Protein AF-I3RKH3-F1 (afdb_monomer_lite)

Sequence (126 aa):
MPDSAFSNVTEAIVDRIRLLVEAMNRLELQIASEVEAIKDHYARASAAMPEDKSYFLNGVQAGSVVKSYLLTRRGIEVPGEGTVQIPEFIDSAIRFANYPKRKIEVLNDLAQHLQNIYALTGTQAQ

pLDDT: mean 90.56, std 11.83, range [41.31, 98.19]

Foldseek 3Di:
DPPDVVVVVVVVVVVVVVVVVVVQVVLVVVLVVLLVVLLVLLLVLLCLADQPDWAWLPPQDLDPDDFIWIRHNVATQTPPPGHDHSSSSSVSSLVVLVDSVSSVVNSVSSVVSSVVSCVVSVNDDD

Radius of gyration: 20.79 Å; chains: 1; bounding box: 52×36×62 Å

Structure (mmCIF, N/CA/C/O backbone):
data_AF-I3RKH3-F1
#
_entry.id   AF-I3RKH3-F1
#
loop_
_atom_site.group_PDB
_atom_site.id
_atom_site.type_symbol
_atom_site.label_atom_id
_atom_site.label_alt_id
_atom_site.label_comp_id
_atom_site.label_asym_id
_atom_site.label_entity_id
_atom_site.label_seq_id
_atom_site.pdbx_PDB_ins_code
_atom_site.Cartn_x
_atom_site.Cartn_y
_atom_site.Cartn_z
_atom_site.occupancy
_atom_site.B_iso_or_equiv
_atom_site.auth_seq_id
_atom_site.auth_comp_id
_atom_site.auth_asym_id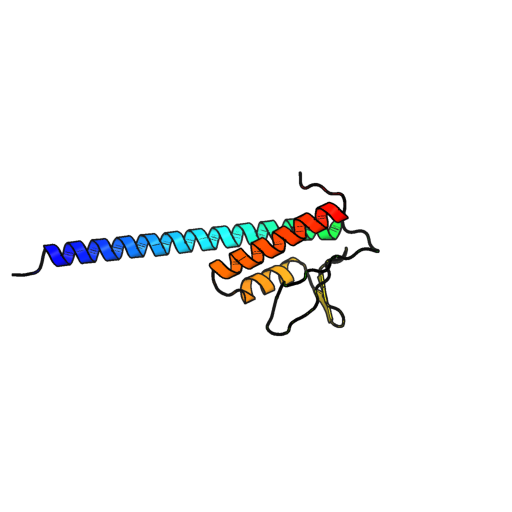
_atom_site.auth_atom_id
_atom_site.pdbx_PDB_model_num
ATOM 1 N N . MET A 1 1 ? 35.641 -8.457 -44.076 1.00 51.12 1 MET A N 1
ATOM 2 C CA . MET A 1 1 ? 35.677 -7.609 -42.869 1.00 51.12 1 MET A CA 1
ATOM 3 C C . MET A 1 1 ? 34.251 -7.289 -42.465 1.00 51.12 1 MET A C 1
ATOM 5 O O . MET A 1 1 ? 33.610 -6.561 -43.216 1.00 51.12 1 MET A O 1
ATOM 9 N N . PRO A 1 2 ? 33.726 -7.837 -41.362 1.00 61.34 2 PRO A N 1
ATOM 10 C CA . PRO A 1 2 ? 32.407 -7.455 -40.885 1.00 61.34 2 PRO A CA 1
ATOM 11 C C . PRO A 1 2 ? 32.477 -7.022 -39.415 1.00 61.34 2 PRO A C 1
ATOM 13 O O . PRO A 1 2 ? 32.132 -7.838 -38.589 1.00 61.34 2 PRO A O 1
ATOM 16 N N . ASP A 1 3 ? 32.921 -5.811 -39.041 1.00 55.12 3 ASP A N 1
ATOM 17 C CA . ASP A 1 3 ? 33.109 -5.572 -37.586 1.00 55.12 3 ASP A CA 1
ATOM 18 C C . ASP A 1 3 ? 32.831 -4.174 -37.012 1.00 55.12 3 ASP A C 1
ATOM 20 O O . ASP A 1 3 ? 32.542 -4.080 -35.825 1.00 55.12 3 ASP A O 1
ATOM 24 N N . SER A 1 4 ? 32.806 -3.075 -37.771 1.00 59.78 4 SER A N 1
ATOM 25 C CA . SER A 1 4 ? 32.553 -1.759 -37.143 1.00 59.78 4 SER A CA 1
ATOM 26 C C . SER A 1 4 ? 31.063 -1.451 -36.943 1.00 59.78 4 SER A C 1
ATOM 28 O O . SER A 1 4 ? 30.652 -0.973 -35.889 1.00 59.78 4 SER A O 1
ATOM 30 N N . ALA A 1 5 ? 30.218 -1.764 -37.929 1.00 60.53 5 ALA A N 1
ATOM 31 C CA . ALA A 1 5 ? 28.786 -1.463 -37.862 1.00 60.53 5 ALA A CA 1
ATOM 32 C C . ALA A 1 5 ? 28.031 -2.344 -36.845 1.00 60.53 5 ALA A C 1
ATOM 34 O O . ALA A 1 5 ? 27.139 -1.855 -36.156 1.00 60.53 5 ALA A O 1
ATOM 35 N N . PHE A 1 6 ? 28.407 -3.622 -36.713 1.00 60.03 6 PHE A N 1
ATOM 36 C CA . PHE A 1 6 ? 27.805 -4.542 -35.739 1.00 60.03 6 PHE A CA 1
ATOM 37 C C . PHE A 1 6 ? 28.238 -4.235 -34.295 1.00 60.03 6 PHE A C 1
ATOM 39 O O . PHE A 1 6 ? 27.415 -4.358 -33.385 1.00 60.03 6 PHE A O 1
ATOM 46 N N . SER A 1 7 ? 29.476 -3.762 -34.084 1.00 61.06 7 SER A N 1
ATOM 47 C CA . SER A 1 7 ? 29.951 -3.293 -32.771 1.00 61.06 7 SER A CA 1
ATOM 48 C C . SER A 1 7 ? 29.144 -2.083 -32.293 1.00 61.06 7 SER A 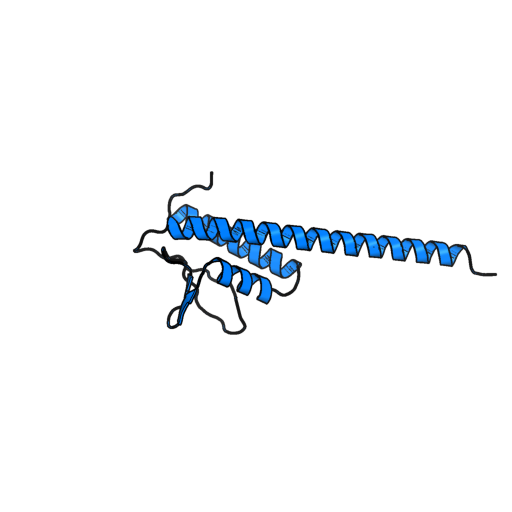C 1
ATOM 50 O O . SER A 1 7 ? 28.580 -2.110 -31.202 1.00 61.06 7 SER A O 1
ATOM 52 N N . ASN A 1 8 ? 28.955 -1.083 -33.160 1.00 68.88 8 ASN A N 1
ATOM 53 C CA . ASN A 1 8 ? 28.207 0.138 -32.834 1.00 68.88 8 ASN A CA 1
ATOM 54 C C . ASN A 1 8 ? 26.725 -0.133 -32.503 1.00 68.88 8 ASN A C 1
ATOM 56 O O . ASN A 1 8 ? 26.145 0.500 -31.622 1.00 68.88 8 ASN A O 1
ATOM 60 N N . VAL A 1 9 ? 26.093 -1.089 -33.196 1.00 77.12 9 VAL A N 1
ATOM 61 C CA . VAL A 1 9 ? 24.709 -1.507 -32.900 1.00 77.12 9 VAL A CA 1
ATOM 62 C C . VAL A 1 9 ? 24.628 -2.227 -31.553 1.00 77.12 9 VAL A C 1
ATOM 64 O O . VAL A 1 9 ? 23.673 -2.020 -30.802 1.00 77.12 9 VAL A O 1
ATOM 67 N N . THR A 1 10 ? 25.629 -3.046 -31.231 1.00 80.81 10 THR A N 1
ATOM 68 C CA . THR A 1 10 ? 25.700 -3.765 -29.954 1.00 80.81 10 THR A CA 1
ATOM 69 C C . THR A 1 10 ? 25.894 -2.796 -28.787 1.00 80.81 10 THR A C 1
ATOM 71 O O . THR A 1 10 ? 25.162 -2.882 -27.803 1.00 80.81 10 THR A O 1
ATOM 74 N N . GLU A 1 11 ? 26.781 -1.810 -28.926 1.00 86.50 11 GLU A N 1
ATOM 75 C CA . GLU A 1 11 ? 26.975 -0.732 -27.945 1.00 86.50 11 GLU A CA 1
ATOM 76 C C . GLU A 1 11 ? 25.679 0.061 -27.707 1.00 86.50 11 GLU A C 1
ATOM 78 O O . GLU A 1 11 ? 25.249 0.225 -26.565 1.00 86.50 11 GLU A O 1
ATOM 83 N N . ALA A 1 12 ? 24.961 0.427 -28.774 1.00 90.31 12 ALA A N 1
ATOM 84 C CA . ALA A 1 12 ? 23.674 1.112 -28.660 1.00 90.31 12 ALA A CA 1
ATOM 85 C C . ALA A 1 12 ? 22.571 0.255 -28.000 1.00 90.31 12 ALA A C 1
ATOM 87 O O . ALA A 1 12 ? 21.638 0.787 -27.392 1.00 90.31 12 ALA A O 1
ATOM 88 N N . ILE A 1 13 ? 22.607 -1.078 -28.130 1.00 94.62 13 ILE A N 1
ATOM 89 C CA . ILE A 1 13 ? 21.707 -1.976 -27.383 1.00 94.62 13 ILE A CA 1
ATOM 90 C C . ILE A 1 13 ? 22.075 -1.969 -25.897 1.00 94.62 13 ILE A C 1
ATOM 92 O O . ILE A 1 13 ? 21.184 -1.823 -25.061 1.00 94.62 13 ILE A O 1
ATOM 96 N N . VAL A 1 14 ? 23.364 -2.083 -25.572 1.00 95.31 14 VAL A N 1
ATOM 97 C CA . VAL A 1 14 ? 23.855 -2.082 -24.186 1.00 95.31 14 VAL A CA 1
ATOM 98 C C . VAL A 1 14 ? 23.469 -0.791 -23.467 1.00 95.31 14 VAL A C 1
ATOM 100 O O . VAL A 1 14 ? 22.937 -0.854 -22.359 1.00 95.31 14 VAL A O 1
ATOM 103 N N . ASP A 1 15 ? 23.647 0.368 -24.099 1.00 95.44 15 ASP A N 1
ATOM 104 C CA . ASP A 1 15 ? 23.290 1.650 -23.485 1.00 95.44 15 ASP A CA 1
ATOM 105 C C . ASP A 1 15 ? 21.782 1.789 -23.259 1.00 95.44 15 ASP A C 1
ATOM 107 O O . ASP A 1 15 ? 21.349 2.235 -22.196 1.00 95.44 15 ASP A O 1
ATOM 111 N N . ARG A 1 16 ? 20.952 1.314 -24.195 1.00 95.81 16 ARG A N 1
ATOM 112 C CA . ARG A 1 16 ? 19.494 1.279 -23.991 1.00 95.81 16 ARG A CA 1
ATOM 113 C C . ARG A 1 16 ? 19.095 0.363 -22.836 1.00 95.81 16 ARG A C 1
ATOM 115 O O . ARG A 1 16 ? 18.210 0.723 -22.065 1.00 95.81 16 ARG A O 1
ATOM 122 N N . ILE A 1 17 ? 19.750 -0.788 -22.681 1.00 97.00 17 ILE A N 1
ATOM 123 C CA . ILE A 1 17 ? 19.517 -1.689 -21.543 1.00 97.00 17 ILE A CA 1
ATOM 124 C C . ILE A 1 17 ? 19.928 -1.013 -20.228 1.00 97.00 17 ILE A C 1
ATOM 126 O O . ILE A 1 17 ? 19.185 -1.095 -19.252 1.00 97.00 17 ILE A O 1
ATOM 130 N N . ARG A 1 18 ? 21.055 -0.290 -20.194 1.00 96.88 18 ARG A N 1
ATOM 131 C CA . ARG A 1 18 ? 21.475 0.480 -19.009 1.00 96.88 18 ARG A CA 1
ATOM 132 C C . ARG A 1 18 ? 20.429 1.516 -18.604 1.00 96.88 18 ARG A C 1
ATOM 134 O O . ARG A 1 18 ? 20.069 1.576 -17.433 1.00 96.88 18 ARG A O 1
ATOM 141 N N . LEU A 1 19 ? 19.874 2.256 -19.566 1.00 97.44 19 LEU A N 1
ATOM 142 C CA . LEU A 1 19 ? 18.807 3.226 -19.298 1.00 97.44 19 LEU A CA 1
ATOM 143 C C . LEU A 1 19 ? 17.555 2.571 -18.694 1.00 97.44 19 LEU A C 1
ATOM 145 O O . LEU A 1 19 ? 16.928 3.154 -17.809 1.00 97.44 19 LEU A O 1
ATOM 149 N N . LEU A 1 20 ? 17.201 1.356 -19.132 1.00 97.56 20 LEU A N 1
ATOM 150 C CA . LEU A 1 20 ? 16.100 0.594 -18.535 1.00 97.56 20 LEU A CA 1
ATOM 151 C C . LEU A 1 20 ? 16.400 0.207 -17.082 1.00 97.56 20 LEU A C 1
ATOM 153 O O . LEU A 1 20 ? 15.535 0.371 -16.224 1.00 97.56 20 LEU A O 1
ATOM 157 N N . VAL A 1 21 ? 17.622 -0.246 -16.786 1.00 96.50 21 VAL A N 1
ATOM 158 C CA . VAL A 1 21 ? 18.049 -0.576 -15.414 1.00 96.50 21 VAL A CA 1
ATOM 159 C C . VAL A 1 21 ? 17.991 0.655 -14.510 1.00 96.50 21 VAL A C 1
ATOM 161 O O . VAL A 1 21 ? 17.448 0.596 -13.410 1.00 96.50 21 VAL A O 1
ATOM 164 N N . GLU A 1 22 ? 18.483 1.801 -14.976 1.00 97.38 22 GLU A N 1
ATOM 165 C CA . GLU A 1 22 ? 18.397 3.046 -14.211 1.00 97.38 22 GLU A CA 1
ATOM 166 C C . GLU A 1 22 ? 16.951 3.487 -13.965 1.00 97.38 22 GLU A C 1
ATOM 168 O O . GLU A 1 22 ? 16.620 3.959 -12.876 1.00 97.38 22 GLU A O 1
ATOM 173 N N . ALA A 1 23 ? 16.079 3.338 -14.965 1.00 97.00 23 ALA A N 1
ATOM 174 C CA . ALA A 1 23 ? 14.661 3.640 -14.818 1.00 97.00 23 ALA A CA 1
ATOM 175 C C . ALA A 1 23 ? 13.996 2.724 -13.782 1.00 97.00 23 ALA A C 1
ATOM 177 O O . ALA A 1 23 ? 13.216 3.210 -12.965 1.00 97.00 23 ALA A O 1
ATOM 178 N N . MET A 1 24 ? 14.345 1.433 -13.763 1.00 95.50 24 MET A N 1
ATOM 179 C CA . MET A 1 24 ? 13.874 0.496 -12.741 1.00 95.50 24 MET A CA 1
ATOM 180 C C . MET A 1 24 ? 14.344 0.894 -11.340 1.00 95.50 24 MET A C 1
ATOM 182 O O . MET A 1 24 ? 13.521 0.957 -10.433 1.00 95.50 24 MET A O 1
ATOM 186 N N . ASN A 1 25 ? 15.619 1.250 -11.164 1.00 95.88 25 ASN A N 1
ATOM 187 C CA . ASN A 1 25 ? 16.139 1.682 -9.861 1.00 95.88 25 ASN A CA 1
ATOM 188 C C . ASN A 1 25 ? 15.428 2.946 -9.352 1.00 95.88 25 ASN A C 1
ATOM 190 O O . ASN A 1 25 ? 15.072 3.038 -8.178 1.00 95.88 25 ASN A O 1
ATOM 194 N N . ARG A 1 26 ? 15.178 3.919 -10.240 1.00 97.38 26 ARG A N 1
ATOM 195 C CA . ARG A 1 26 ? 14.398 5.118 -9.893 1.00 97.38 26 ARG A CA 1
ATOM 196 C C . ARG A 1 26 ? 12.969 4.761 -9.485 1.00 97.38 26 ARG A C 1
ATOM 198 O O . ARG A 1 26 ? 12.484 5.296 -8.493 1.00 97.38 26 ARG A O 1
ATOM 205 N N . LEU A 1 27 ? 12.325 3.845 -10.208 1.00 96.50 27 LEU A N 1
ATOM 206 C CA . LEU A 1 27 ? 10.981 3.377 -9.878 1.00 96.50 27 LEU A CA 1
ATOM 207 C C . LEU A 1 27 ? 10.942 2.690 -8.506 1.00 96.50 27 LEU A C 1
ATOM 209 O O . LEU A 1 27 ? 10.021 2.927 -7.733 1.00 96.50 27 LEU A O 1
ATOM 213 N N . GLU A 1 28 ? 11.937 1.869 -8.173 1.00 94.81 28 GLU A N 1
ATOM 214 C CA . GLU A 1 28 ? 12.013 1.215 -6.863 1.00 94.81 28 GLU A CA 1
ATOM 215 C C . GLU A 1 28 ? 12.172 2.216 -5.713 1.00 94.81 28 GLU A C 1
ATOM 217 O O . GLU A 1 28 ? 11.511 2.067 -4.684 1.00 94.81 28 GLU A O 1
ATOM 222 N N . LEU A 1 29 ? 12.982 3.263 -5.899 1.00 96.75 29 LEU A N 1
ATOM 223 C CA . LEU A 1 29 ? 13.113 4.350 -4.923 1.00 96.75 29 LEU A CA 1
ATOM 224 C C . LEU A 1 29 ? 11.8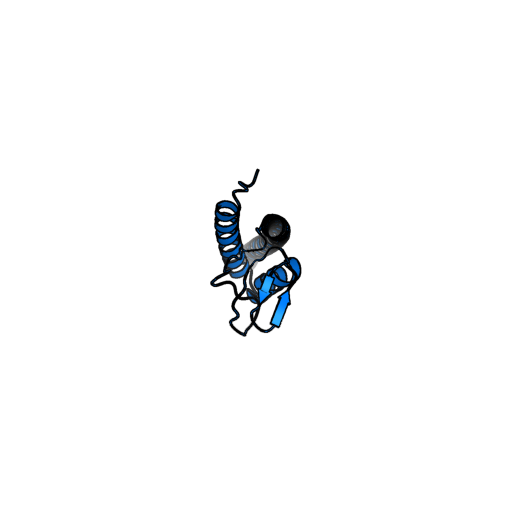01 5.125 -4.748 1.00 96.75 29 LEU A C 1
ATOM 226 O O . LEU A 1 29 ? 11.420 5.437 -3.622 1.00 96.75 29 LEU A O 1
ATOM 230 N N . GLN A 1 30 ? 11.089 5.403 -5.843 1.00 97.75 30 GLN A N 1
ATOM 231 C CA . GLN A 1 30 ? 9.774 6.045 -5.785 1.00 97.75 30 GLN A CA 1
ATOM 232 C C . GLN A 1 30 ? 8.763 5.172 -5.041 1.00 97.75 30 GLN A C 1
ATOM 234 O O . GLN A 1 30 ? 8.086 5.663 -4.146 1.00 97.75 30 GLN A O 1
ATOM 239 N N . ILE A 1 31 ? 8.718 3.868 -5.334 1.00 96.69 31 ILE A N 1
ATOM 240 C CA . ILE A 1 31 ? 7.871 2.918 -4.601 1.00 96.69 31 ILE A CA 1
ATOM 241 C C . ILE A 1 31 ? 8.192 2.966 -3.105 1.00 96.69 31 ILE A C 1
ATOM 243 O O . ILE A 1 31 ? 7.270 3.046 -2.303 1.00 96.69 31 ILE A O 1
ATOM 247 N N . ALA A 1 32 ? 9.469 2.944 -2.715 1.00 96.69 32 ALA A N 1
ATOM 248 C CA . ALA A 1 32 ? 9.854 3.019 -1.306 1.00 96.69 32 ALA A CA 1
ATOM 249 C C . ALA A 1 32 ? 9.383 4.323 -0.639 1.00 96.69 32 ALA A C 1
ATOM 251 O O . ALA A 1 32 ? 8.874 4.287 0.477 1.00 96.69 32 ALA A O 1
ATOM 252 N N . SER A 1 33 ? 9.488 5.457 -1.336 1.00 97.88 33 SER A N 1
ATOM 253 C CA . SER A 1 33 ? 8.980 6.744 -0.845 1.00 97.88 33 SER A CA 1
ATOM 254 C C . SER A 1 33 ? 7.464 6.722 -0.622 1.00 97.88 33 SER A C 1
ATOM 256 O O . SER A 1 33 ? 6.989 7.162 0.423 1.00 97.88 33 SER A O 1
ATOM 258 N N . GLU A 1 34 ? 6.700 6.182 -1.574 1.00 97.81 34 GLU A N 1
ATOM 259 C CA . GLU A 1 34 ? 5.239 6.080 -1.453 1.00 97.81 34 GLU A CA 1
ATOM 260 C C . GLU A 1 34 ? 4.814 5.109 -0.343 1.00 97.81 34 GLU A C 1
ATOM 262 O O . GLU A 1 34 ? 3.810 5.332 0.330 1.00 97.81 34 GLU A O 1
ATOM 267 N N . VAL A 1 35 ? 5.592 4.050 -0.095 1.00 98.00 35 VAL A N 1
ATOM 268 C CA . VAL A 1 35 ? 5.364 3.140 1.038 1.00 98.00 35 VAL A CA 1
ATOM 269 C C . VAL A 1 35 ? 5.445 3.891 2.366 1.00 98.00 35 VAL A C 1
ATOM 271 O O . VAL A 1 35 ? 4.545 3.746 3.193 1.00 98.00 35 VAL A O 1
ATOM 274 N N . GLU A 1 36 ? 6.480 4.711 2.568 1.00 98.19 36 GLU A N 1
ATOM 275 C CA . GLU A 1 36 ? 6.621 5.511 3.792 1.00 98.19 36 GLU A CA 1
ATOM 276 C C . GLU A 1 36 ? 5.486 6.534 3.934 1.00 98.19 36 GLU A C 1
ATOM 278 O O . GLU A 1 36 ? 4.884 6.646 5.004 1.00 98.19 36 GLU A O 1
ATOM 283 N N . ALA A 1 37 ? 5.095 7.195 2.840 1.00 97.50 37 ALA A N 1
ATOM 284 C CA . ALA A 1 37 ? 3.950 8.102 2.851 1.00 97.50 37 ALA A CA 1
ATOM 285 C C . ALA A 1 37 ? 2.648 7.383 3.257 1.00 97.50 37 ALA A C 1
ATOM 287 O O . ALA A 1 37 ? 1.904 7.868 4.116 1.00 97.50 37 ALA A O 1
ATOM 288 N N . ILE A 1 38 ? 2.373 6.198 2.697 1.00 97.19 38 ILE A N 1
ATOM 289 C CA . ILE A 1 38 ? 1.188 5.409 3.060 1.00 97.19 38 ILE A CA 1
ATOM 290 C C . ILE A 1 38 ? 1.221 5.006 4.540 1.00 97.19 38 ILE A C 1
ATOM 292 O O . ILE A 1 38 ? 0.187 5.113 5.203 1.00 97.19 38 ILE A O 1
ATOM 296 N N . LYS A 1 39 ? 2.372 4.593 5.089 1.00 98.19 39 LYS A N 1
ATOM 297 C CA . LYS A 1 39 ? 2.500 4.261 6.523 1.00 98.19 39 LYS A CA 1
ATOM 298 C C . LYS A 1 39 ? 2.069 5.421 7.412 1.00 98.19 39 LYS A C 1
ATOM 300 O O . LYS A 1 39 ? 1.246 5.225 8.309 1.00 98.19 39 LYS A O 1
ATOM 305 N N . ASP A 1 40 ? 2.551 6.623 7.115 1.00 97.38 40 ASP A N 1
ATOM 306 C CA . ASP A 1 40 ? 2.194 7.832 7.854 1.00 97.38 40 ASP A CA 1
ATOM 307 C C . ASP A 1 40 ? 0.694 8.132 7.775 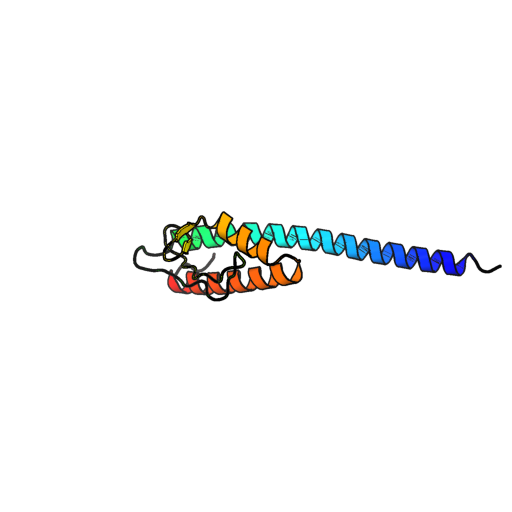1.00 97.38 40 ASP A C 1
ATOM 309 O O . ASP A 1 40 ? 0.049 8.437 8.784 1.00 97.38 40 ASP A O 1
ATOM 313 N N . HIS A 1 41 ? 0.104 8.021 6.583 1.00 96.94 41 HIS A N 1
ATOM 314 C CA . HIS A 1 41 ? -1.326 8.251 6.398 1.00 96.94 41 HIS A CA 1
ATOM 315 C C . HIS A 1 41 ? -2.188 7.225 7.136 1.00 96.94 41 HIS A C 1
ATOM 317 O O . HIS A 1 41 ? -3.161 7.619 7.783 1.00 96.94 41 HIS A O 1
ATOM 323 N N . TYR A 1 42 ? -1.816 5.943 7.119 1.00 97.50 42 TYR A N 1
ATOM 324 C CA . TYR A 1 42 ? -2.512 4.914 7.893 1.00 97.50 42 TYR A CA 1
ATOM 325 C C . TYR A 1 42 ? -2.375 5.136 9.397 1.00 97.50 42 TYR A C 1
ATOM 327 O O . TYR A 1 42 ? -3.362 4.986 10.111 1.00 97.50 42 TYR A O 1
ATOM 335 N N . ALA A 1 43 ? -1.198 5.530 9.890 1.00 96.69 43 ALA A N 1
ATOM 336 C CA . ALA A 1 43 ? -1.009 5.842 11.304 1.00 96.69 43 ALA A CA 1
ATOM 337 C C . ALA A 1 43 ? -1.916 7.003 11.748 1.00 96.69 43 ALA A C 1
ATOM 339 O O . ALA A 1 43 ? -2.600 6.906 12.769 1.00 96.69 43 ALA A O 1
ATOM 340 N N . ARG A 1 44 ? -2.003 8.068 10.938 1.00 95.62 44 ARG A N 1
ATOM 341 C CA . ARG A 1 44 ? -2.932 9.187 11.170 1.00 95.62 44 ARG A CA 1
ATOM 342 C C . ARG A 1 44 ? -4.395 8.742 11.124 1.00 95.62 44 ARG A C 1
ATOM 344 O O . ARG A 1 44 ? -5.167 9.092 12.013 1.00 95.62 44 ARG A O 1
ATOM 351 N N . ALA A 1 45 ? -4.769 7.961 10.113 1.00 95.56 45 ALA A N 1
ATOM 352 C CA . ALA A 1 45 ? -6.130 7.461 9.934 1.00 95.56 45 ALA A CA 1
ATOM 353 C C . ALA A 1 45 ? -6.561 6.537 11.087 1.00 95.56 45 ALA A C 1
ATOM 355 O O . ALA A 1 45 ? -7.669 6.660 11.601 1.00 95.56 45 ALA A O 1
ATOM 356 N N . SER A 1 46 ? -5.654 5.674 11.548 1.00 96.19 46 SER A N 1
ATOM 357 C CA . SER A 1 46 ? -5.810 4.850 12.747 1.00 96.19 46 SER A CA 1
ATOM 358 C C . SER A 1 46 ? -6.046 5.720 13.974 1.00 96.19 46 SER A C 1
ATOM 360 O O . SER A 1 46 ? -7.046 5.550 14.655 1.00 96.19 46 SER A O 1
ATOM 362 N N . ALA A 1 47 ? -5.181 6.698 14.248 1.00 94.81 47 ALA A N 1
ATOM 363 C CA . ALA A 1 47 ? -5.322 7.556 15.425 1.00 94.81 47 ALA A CA 1
ATOM 364 C C . ALA A 1 47 ? -6.636 8.366 15.429 1.00 94.81 47 ALA A C 1
ATOM 366 O O . ALA A 1 47 ? -7.220 8.600 16.490 1.00 94.81 47 ALA A O 1
ATOM 367 N N . ALA A 1 48 ? -7.113 8.766 14.247 1.00 94.06 48 ALA A N 1
ATOM 368 C CA . ALA A 1 48 ? -8.382 9.466 14.062 1.00 94.06 48 ALA A CA 1
ATOM 369 C C . ALA A 1 48 ? -9.616 8.548 14.146 1.00 94.06 48 ALA A C 1
ATOM 371 O O . ALA A 1 48 ? -10.737 9.045 14.264 1.00 94.06 48 ALA A O 1
ATOM 372 N N . MET A 1 49 ? -9.437 7.224 14.104 1.00 94.56 49 MET A N 1
ATOM 373 C CA . MET A 1 49 ? -10.538 6.268 14.169 1.00 94.56 49 MET A CA 1
ATOM 374 C C . MET A 1 49 ? -11.236 6.334 15.546 1.00 94.56 49 MET A C 1
ATOM 376 O O . MET A 1 49 ? -10.563 6.315 16.589 1.00 94.56 49 MET A O 1
ATOM 380 N N . PRO A 1 50 ? -12.580 6.406 15.588 1.00 92.62 50 PRO A N 1
ATOM 381 C CA . PRO A 1 50 ? -13.344 6.228 16.823 1.00 92.62 50 PRO A CA 1
ATOM 382 C C . PRO A 1 50 ? -13.115 4.843 17.446 1.00 92.62 50 PRO A C 1
ATOM 384 O O . PRO A 1 50 ? -12.866 3.877 16.731 1.00 92.62 50 PRO A O 1
ATOM 387 N N . GLU A 1 51 ? -13.197 4.729 18.775 1.00 91.19 51 GLU A N 1
ATOM 388 C CA . GLU A 1 51 ? -12.929 3.461 19.482 1.00 91.19 51 GLU A CA 1
ATOM 389 C C . GLU A 1 51 ? -13.924 2.342 19.146 1.00 91.19 51 GLU A C 1
ATOM 391 O O . GLU A 1 51 ? -13.567 1.169 19.196 1.00 91.19 51 GLU A O 1
ATOM 396 N N . ASP A 1 52 ? -15.153 2.704 18.790 1.00 91.25 52 ASP A N 1
ATOM 397 C CA . ASP A 1 52 ? -16.246 1.803 18.429 1.00 91.25 52 ASP A CA 1
ATOM 398 C C . ASP A 1 52 ? -16.294 1.479 16.928 1.00 91.25 52 ASP A C 1
ATOM 400 O O . ASP A 1 52 ? -17.163 0.726 16.484 1.00 91.25 52 ASP A O 1
ATOM 404 N N . LYS A 1 53 ? -15.374 2.039 16.131 1.00 92.50 53 LYS A N 1
ATOM 405 C CA . LYS A 1 53 ? -15.321 1.835 14.684 1.00 92.50 53 LYS A CA 1
ATOM 406 C C . LYS A 1 53 ? -14.066 1.095 14.252 1.00 92.50 53 LYS A C 1
ATOM 408 O O . LYS A 1 53 ? -12.969 1.276 14.777 1.00 92.50 53 LYS A O 1
ATOM 413 N N . SER A 1 54 ? -14.242 0.303 13.206 1.00 95.31 54 SER A N 1
ATOM 414 C CA . SER A 1 54 ? -13.162 -0.324 12.465 1.00 95.31 54 SER A CA 1
ATOM 415 C C . SER A 1 54 ? -13.454 -0.277 10.970 1.00 95.31 54 SER A C 1
ATOM 417 O O . SER A 1 54 ? -14.594 -0.068 10.544 1.00 95.31 54 SER A O 1
ATOM 419 N N . TYR A 1 55 ? -12.411 -0.443 10.163 1.00 96.88 55 TYR A N 1
ATOM 420 C CA . TYR A 1 55 ? -12.515 -0.492 8.711 1.00 96.88 55 TYR A CA 1
ATOM 421 C C . TYR A 1 55 ? -11.880 -1.773 8.170 1.00 96.88 55 TYR A C 1
ATOM 423 O O . TYR A 1 55 ? -10.745 -2.097 8.510 1.00 96.88 55 TYR A O 1
ATOM 431 N N . PHE A 1 56 ? -12.598 -2.491 7.306 1.00 96.44 56 PHE A N 1
ATOM 432 C CA . PHE A 1 56 ? -12.127 -3.747 6.728 1.00 96.44 56 PHE A CA 1
ATOM 433 C C . PHE A 1 56 ? -11.259 -3.524 5.486 1.00 96.44 56 PHE A C 1
ATOM 435 O O . PHE A 1 56 ? -11.728 -3.021 4.464 1.00 96.44 56 PHE A O 1
ATOM 442 N N . LEU A 1 57 ? -9.995 -3.945 5.566 1.00 95.69 57 LEU A N 1
ATOM 443 C CA . LEU A 1 57 ? -8.997 -3.849 4.496 1.00 95.69 57 LEU A CA 1
ATOM 444 C C . LEU A 1 57 ? -9.116 -5.049 3.546 1.00 95.69 57 LEU A C 1
ATOM 446 O O . LEU A 1 57 ? -8.239 -5.912 3.471 1.00 95.69 57 LEU A O 1
ATOM 450 N N . ASN A 1 58 ? -10.260 -5.138 2.870 1.00 92.25 58 ASN A N 1
ATOM 451 C CA . ASN A 1 58 ? -10.559 -6.240 1.963 1.00 92.25 58 ASN A CA 1
ATOM 452 C C . ASN A 1 58 ? -9.563 -6.311 0.793 1.00 92.25 58 ASN A C 1
ATOM 454 O O . ASN A 1 58 ? -9.249 -5.299 0.183 1.00 92.25 58 ASN A O 1
ATOM 458 N N . GLY A 1 59 ? -9.135 -7.517 0.421 1.00 86.31 59 GLY A N 1
ATOM 459 C CA . GLY A 1 59 ? -8.271 -7.744 -0.742 1.00 86.31 59 GLY A CA 1
ATOM 460 C C . GLY A 1 59 ? -6.781 -7.490 -0.496 1.00 86.31 59 GLY A C 1
ATOM 461 O O . GLY A 1 59 ? -5.961 -7.933 -1.301 1.00 86.31 59 GLY A O 1
ATOM 462 N N . VAL A 1 60 ? -6.406 -6.880 0.633 1.00 89.88 60 VAL A N 1
ATOM 463 C CA . VAL A 1 60 ? -4.998 -6.717 1.010 1.00 89.88 60 VAL A CA 1
ATOM 464 C C . VAL A 1 60 ? -4.451 -8.038 1.545 1.00 89.88 60 VAL A C 1
ATOM 466 O O . VAL A 1 60 ? -4.979 -8.619 2.493 1.00 89.88 60 VAL A O 1
ATOM 469 N N . GLN A 1 61 ? -3.363 -8.513 0.942 1.00 89.06 61 GLN A N 1
ATOM 470 C CA . GLN A 1 61 ? -2.658 -9.719 1.370 1.00 89.06 61 GLN A CA 1
ATOM 471 C C . GLN A 1 61 ? -1.261 -9.358 1.867 1.00 89.06 61 GLN A C 1
ATOM 473 O O . GLN A 1 61 ? -0.474 -8.764 1.134 1.00 89.06 61 GLN A O 1
ATOM 478 N N . ALA A 1 62 ? -0.949 -9.760 3.100 1.00 86.56 62 ALA A N 1
ATOM 479 C CA . ALA A 1 62 ? 0.362 -9.572 3.723 1.00 86.56 62 ALA A CA 1
ATOM 480 C C . ALA A 1 62 ? 1.125 -10.893 3.939 1.00 86.56 62 ALA A C 1
ATOM 482 O O . ALA A 1 62 ? 2.155 -10.926 4.608 1.00 86.56 62 ALA A O 1
ATOM 483 N N . GLY A 1 63 ? 0.625 -11.996 3.379 1.00 87.25 63 GLY A N 1
ATOM 484 C CA . GLY A 1 63 ? 1.227 -13.317 3.500 1.00 87.25 63 GLY A CA 1
ATOM 485 C C . GLY A 1 63 ? 0.468 -14.374 2.702 1.00 87.25 63 GLY A C 1
ATOM 486 O O . GLY A 1 63 ? -0.540 -14.087 2.063 1.00 87.25 63 GLY A O 1
ATOM 487 N N . SER A 1 64 ? 0.960 -15.613 2.757 1.00 81.06 64 SER A N 1
ATOM 488 C CA . SER A 1 64 ? 0.397 -16.756 2.024 1.00 81.06 64 SER A CA 1
ATOM 489 C C . SER A 1 64 ? -0.974 -17.206 2.532 1.00 81.06 64 SER A C 1
ATOM 491 O O . SER A 1 64 ? -1.753 -17.783 1.778 1.00 81.06 64 SER A O 1
ATOM 493 N N . VAL A 1 65 ? -1.266 -16.959 3.808 1.00 84.88 65 VAL A N 1
ATOM 494 C CA . VAL A 1 65 ? -2.567 -17.249 4.411 1.00 84.88 65 VAL A CA 1
ATOM 495 C C . VAL A 1 65 ? -3.456 -16.026 4.237 1.00 84.88 65 VAL A C 1
ATOM 497 O O . VAL A 1 65 ? -3.095 -14.933 4.672 1.00 84.88 65 VAL A O 1
ATOM 500 N N . VAL A 1 66 ? -4.625 -16.217 3.624 1.00 84.81 66 VAL A N 1
ATOM 501 C CA . VAL A 1 66 ? -5.638 -15.163 3.516 1.00 84.81 66 VAL A CA 1
ATOM 502 C C . VAL A 1 66 ? -6.184 -14.875 4.909 1.00 84.81 66 VAL A C 1
ATOM 504 O O . VAL A 1 66 ? -6.745 -15.759 5.556 1.00 84.81 66 VAL A O 1
ATOM 507 N N . LYS A 1 67 ? -6.015 -13.635 5.365 1.00 89.62 67 LYS A N 1
ATOM 508 C CA . LYS A 1 67 ? -6.503 -13.157 6.660 1.00 89.62 67 LYS A CA 1
ATOM 509 C C . LYS A 1 67 ? -7.419 -11.962 6.462 1.00 89.62 67 LYS A C 1
ATOM 511 O O . LYS A 1 67 ? -7.363 -11.277 5.444 1.00 89.62 67 LYS A O 1
ATOM 516 N N . SER A 1 68 ? -8.265 -11.729 7.458 1.00 92.69 68 SER A N 1
ATOM 517 C CA . SER A 1 68 ? -9.059 -10.509 7.546 1.00 92.69 68 SER A CA 1
ATOM 518 C C . SER A 1 68 ? -8.290 -9.474 8.354 1.00 92.69 68 SER A C 1
ATOM 520 O O . SER A 1 68 ? -7.823 -9.784 9.447 1.00 92.69 68 SER A O 1
ATOM 522 N N . TYR A 1 69 ? -8.172 -8.261 7.824 1.00 96.25 69 TYR A N 1
ATOM 523 C CA . TYR A 1 69 ? -7.464 -7.163 8.474 1.00 96.25 69 TYR A CA 1
ATOM 524 C C . TYR A 1 69 ? -8.433 -6.016 8.738 1.00 96.25 69 TYR A C 1
ATOM 526 O O . TYR A 1 69 ? -9.121 -5.550 7.825 1.00 96.25 69 TYR A O 1
ATOM 534 N N . LEU A 1 70 ? -8.490 -5.566 9.986 1.00 96.81 70 LEU A N 1
ATOM 535 C CA . LEU A 1 70 ? -9.333 -4.460 10.419 1.00 96.81 70 LEU A CA 1
ATOM 536 C C . LEU A 1 70 ? -8.447 -3.311 10.891 1.00 96.81 70 LEU A C 1
ATOM 538 O O . LEU A 1 70 ? -7.691 -3.458 11.846 1.00 96.81 70 LEU A O 1
ATOM 542 N N . LEU A 1 71 ? -8.547 -2.148 10.255 1.00 97.44 71 LEU A N 1
ATOM 543 C CA . LEU A 1 71 ? -7.972 -0.932 10.816 1.00 97.44 71 LEU A CA 1
ATOM 544 C C . LEU A 1 71 ? -8.845 -0.471 11.986 1.00 97.44 71 LEU A C 1
ATOM 546 O O . LEU A 1 71 ? -10.047 -0.266 11.820 1.00 97.44 71 LEU A O 1
ATOM 550 N N . THR A 1 72 ? -8.234 -0.279 13.147 1.00 96.38 72 THR A N 1
ATOM 551 C CA . THR A 1 72 ? -8.875 0.221 14.372 1.00 96.38 72 THR A CA 1
ATOM 552 C C . THR A 1 72 ? -8.114 1.433 14.898 1.00 96.38 72 THR A C 1
ATOM 554 O O . THR A 1 72 ? -7.073 1.798 14.356 1.00 96.38 72 THR A O 1
ATOM 557 N N . ARG A 1 73 ? -8.557 2.022 16.016 1.00 95.25 73 ARG A N 1
ATOM 558 C CA . ARG A 1 73 ? -7.790 3.078 16.693 1.00 95.25 73 ARG A CA 1
ATOM 559 C C . ARG A 1 73 ? -6.395 2.635 17.156 1.00 95.25 73 ARG A C 1
ATOM 561 O O . ARG A 1 73 ? -5.495 3.461 17.270 1.00 95.25 73 ARG A O 1
ATOM 568 N N . ARG A 1 74 ? -6.211 1.338 17.423 1.00 93.94 74 ARG A N 1
ATOM 569 C CA . ARG A 1 74 ? -4.995 0.771 18.034 1.00 93.94 74 ARG A CA 1
ATOM 570 C C . ARG A 1 74 ? -4.001 0.193 17.021 1.00 93.94 74 ARG A C 1
ATOM 572 O O . ARG A 1 74 ? -2.933 -0.250 17.431 1.00 93.94 74 ARG A O 1
ATOM 579 N N . GLY A 1 75 ? -4.344 0.173 15.733 1.00 95.44 75 GLY A N 1
ATOM 580 C CA . GLY A 1 75 ? -3.550 -0.459 14.678 1.00 95.44 75 GLY A CA 1
ATOM 581 C C . GLY A 1 75 ? -4.367 -1.446 13.845 1.00 95.44 75 GLY A C 1
ATOM 582 O O . GLY A 1 75 ? -5.589 -1.311 13.733 1.00 95.44 75 GLY A O 1
ATOM 583 N N . ILE A 1 76 ? -3.689 -2.438 13.262 1.00 97.31 76 ILE A N 1
ATOM 584 C CA . ILE A 1 76 ? -4.306 -3.451 12.398 1.00 97.31 76 ILE A CA 1
ATOM 585 C C . ILE A 1 76 ? -4.678 -4.669 13.232 1.00 97.31 76 ILE A C 1
ATOM 587 O O . ILE A 1 76 ? -3.814 -5.426 13.657 1.00 97.31 76 ILE A O 1
ATOM 591 N N . GLU A 1 77 ? -5.961 -4.880 13.469 1.00 96.56 77 GLU A N 1
ATOM 592 C CA . GLU A 1 77 ? -6.453 -6.074 14.138 1.00 96.56 77 GLU A CA 1
ATOM 593 C C . GLU A 1 77 ? -6.616 -7.230 13.145 1.00 96.56 77 GLU A C 1
ATOM 595 O O . GLU A 1 77 ? -7.193 -7.086 12.064 1.00 96.56 77 GLU A O 1
ATOM 600 N N . VAL A 1 78 ? -6.105 -8.390 13.545 1.00 94.69 78 VAL A N 1
ATOM 601 C CA . VAL A 1 78 ? -6.270 -9.675 12.877 1.00 94.69 78 VAL A CA 1
ATOM 602 C C . VAL A 1 78 ? -7.116 -10.556 13.798 1.00 94.69 78 VAL A C 1
ATOM 604 O O . VAL A 1 78 ? -6.631 -10.965 14.862 1.00 94.69 78 VAL A O 1
ATOM 607 N N . PRO A 1 79 ? -8.378 -10.853 13.438 1.00 92.12 79 PRO A N 1
ATOM 608 C CA . PRO A 1 79 ? -9.265 -11.645 14.280 1.00 92.12 79 PRO A CA 1
ATOM 609 C C . PRO A 1 79 ? -8.637 -12.989 14.668 1.00 92.12 79 PRO A C 1
ATOM 611 O O . PRO A 1 79 ? -8.239 -13.770 13.807 1.00 92.12 79 PRO A O 1
ATOM 614 N N . GLY A 1 80 ? -8.546 -13.248 15.974 1.00 90.88 80 GLY A N 1
ATOM 615 C CA . GLY A 1 80 ? -7.955 -14.473 16.526 1.00 90.88 80 GLY A CA 1
ATOM 616 C C . GLY A 1 80 ? -6.428 -14.466 16.684 1.00 90.88 80 GLY A C 1
ATOM 617 O O . GLY A 1 80 ? -5.901 -15.389 17.297 1.00 90.88 80 GLY A O 1
ATOM 618 N N . GLU A 1 81 ? -5.723 -13.440 16.198 1.00 90.94 81 GLU A N 1
ATOM 619 C CA . GLU A 1 81 ? -4.257 -13.327 16.316 1.00 90.94 81 GLU A CA 1
ATOM 620 C C . GLU A 1 81 ? -3.806 -12.087 17.104 1.00 90.94 81 GLU A C 1
ATOM 622 O O . GLU A 1 81 ? -2.762 -12.122 17.752 1.00 90.94 81 GLU A O 1
ATOM 627 N N . GLY A 1 82 ? -4.600 -11.011 17.097 1.00 93.25 82 GLY A N 1
ATOM 628 C CA . GLY A 1 82 ? -4.332 -9.780 17.847 1.00 93.25 82 GLY A CA 1
ATOM 629 C C . GLY A 1 82 ? -4.018 -8.581 16.952 1.00 93.25 82 GLY A C 1
ATOM 630 O O . GLY A 1 82 ? -4.414 -8.538 15.789 1.00 93.25 82 GLY A O 1
ATOM 631 N N . THR A 1 83 ? -3.340 -7.574 17.505 1.00 95.88 83 THR A N 1
ATOM 632 C CA . THR A 1 83 ? -3.032 -6.321 16.797 1.00 95.88 83 THR A CA 1
ATOM 633 C C . THR A 1 83 ? -1.605 -6.324 16.250 1.00 95.88 83 THR A C 1
ATOM 635 O O . THR A 1 83 ? -0.649 -6.528 16.993 1.00 95.88 83 THR A O 1
ATOM 638 N N . VAL A 1 84 ? -1.471 -6.031 14.960 1.00 95.25 84 VAL A N 1
ATOM 639 C CA . VAL A 1 84 ? -0.217 -5.816 14.234 1.00 95.25 84 VAL A CA 1
ATOM 640 C C . VAL A 1 84 ? 0.027 -4.314 14.079 1.00 95.25 84 VAL A C 1
ATOM 642 O O . VAL A 1 84 ? -0.909 -3.528 13.881 1.00 95.25 84 VAL A O 1
ATOM 645 N N . GLN A 1 85 ? 1.292 -3.902 14.154 1.00 95.81 85 GLN A N 1
ATOM 646 C CA . GLN A 1 85 ? 1.664 -2.510 13.923 1.00 95.81 85 GLN A CA 1
ATOM 647 C C . GLN A 1 85 ? 1.477 -2.140 12.448 1.00 95.81 85 GLN A C 1
ATOM 649 O O . GLN A 1 85 ? 1.781 -2.915 11.543 1.00 95.81 85 GLN A O 1
ATOM 654 N N . ILE A 1 86 ? 0.995 -0.924 12.195 1.00 97.06 86 ILE A N 1
ATOM 655 C CA . ILE A 1 86 ? 0.708 -0.439 10.837 1.00 97.06 86 ILE A CA 1
ATOM 656 C C . ILE A 1 86 ? 1.937 -0.508 9.913 1.00 97.06 86 ILE A C 1
ATOM 658 O O . ILE A 1 86 ? 1.791 -1.044 8.811 1.00 97.06 86 ILE A O 1
ATOM 662 N N . PRO A 1 87 ? 3.140 -0.048 10.325 1.00 97.12 87 PRO A N 1
ATOM 663 C CA . PRO A 1 87 ? 4.330 -0.165 9.484 1.00 97.12 87 PRO A CA 1
ATOM 664 C C . PRO A 1 87 ? 4.647 -1.615 9.107 1.00 97.12 87 PRO A C 1
ATOM 666 O O . PRO A 1 87 ? 4.875 -1.904 7.936 1.00 97.12 87 PRO A O 1
ATOM 669 N N . GLU A 1 88 ? 4.573 -2.535 10.074 1.00 96.06 88 GLU A N 1
ATOM 670 C CA . GLU A 1 88 ? 4.859 -3.961 9.871 1.00 96.06 88 GLU A CA 1
ATOM 671 C C . GLU A 1 88 ? 3.866 -4.617 8.906 1.00 96.06 88 GLU A C 1
ATOM 673 O O . GLU A 1 88 ? 4.255 -5.417 8.049 1.00 96.06 88 GLU A O 1
ATOM 678 N N . PHE A 1 89 ? 2.582 -4.265 9.015 1.00 96.69 89 PHE A N 1
ATOM 679 C CA . PHE A 1 89 ? 1.541 -4.747 8.113 1.00 96.69 89 PHE A CA 1
ATOM 680 C C . PHE A 1 89 ? 1.781 -4.281 6.671 1.00 96.69 89 PHE A C 1
ATOM 682 O O . PHE A 1 89 ? 1.772 -5.104 5.752 1.00 96.69 89 PHE A O 1
ATOM 689 N N . ILE A 1 90 ? 2.042 -2.984 6.471 1.00 97.44 90 ILE A N 1
ATOM 690 C CA . ILE A 1 90 ? 2.286 -2.414 5.139 1.00 97.44 90 ILE A CA 1
ATOM 691 C C . ILE A 1 90 ? 3.560 -3.008 4.534 1.00 97.44 90 ILE A C 1
ATOM 693 O O . ILE A 1 90 ? 3.541 -3.446 3.385 1.00 97.44 90 ILE A O 1
ATOM 697 N N . ASP A 1 91 ? 4.643 -3.116 5.308 1.00 97.00 91 ASP A N 1
ATOM 698 C CA . ASP A 1 91 ? 5.884 -3.737 4.838 1.00 97.00 91 ASP A CA 1
ATOM 699 C C . ASP A 1 91 ? 5.675 -5.191 4.413 1.00 97.00 91 ASP A C 1
ATOM 701 O O . ASP A 1 91 ? 6.221 -5.633 3.399 1.00 97.00 91 ASP A O 1
ATOM 705 N N . SER A 1 92 ? 4.849 -5.933 5.149 1.00 95.88 92 SER A N 1
ATOM 706 C CA . SER A 1 92 ? 4.513 -7.317 4.819 1.00 95.88 92 SER A CA 1
ATOM 707 C C . SER A 1 92 ? 3.696 -7.412 3.526 1.00 95.88 92 SER A C 1
ATOM 709 O O . SER A 1 92 ? 4.022 -8.232 2.665 1.00 95.88 92 SER A O 1
ATOM 711 N N . ALA A 1 93 ? 2.705 -6.537 3.328 1.00 95.81 93 ALA A N 1
ATOM 712 C CA . ALA A 1 93 ? 1.924 -6.464 2.089 1.00 95.81 93 ALA A CA 1
ATOM 713 C C . ALA A 1 93 ? 2.794 -6.127 0.866 1.00 95.81 93 ALA A C 1
ATOM 715 O O . ALA A 1 93 ? 2.727 -6.793 -0.171 1.00 95.81 93 ALA A O 1
ATOM 716 N N . ILE A 1 94 ? 3.687 -5.146 1.003 1.00 96.56 94 ILE A N 1
ATOM 717 C CA . ILE A 1 94 ? 4.588 -4.712 -0.070 1.00 96.56 94 ILE A CA 1
ATOM 718 C C . ILE A 1 94 ? 5.662 -5.762 -0.368 1.00 96.56 94 ILE A C 1
ATOM 720 O O . ILE A 1 94 ? 6.025 -5.981 -1.527 1.00 96.56 94 ILE A O 1
ATOM 724 N N . ARG A 1 95 ? 6.173 -6.452 0.656 1.00 95.12 95 ARG A N 1
ATOM 725 C CA . ARG A 1 95 ? 7.118 -7.560 0.473 1.00 95.12 95 ARG A CA 1
ATOM 726 C C . ARG A 1 95 ? 6.452 -8.742 -0.224 1.00 95.12 95 ARG A C 1
ATOM 728 O O . ARG A 1 95 ? 7.061 -9.325 -1.119 1.00 95.12 95 ARG A O 1
ATOM 735 N N . PHE A 1 96 ? 5.212 -9.065 0.141 1.00 93.88 96 PHE A N 1
ATOM 736 C CA . PHE A 1 96 ? 4.457 -10.160 -0.465 1.00 93.88 96 PHE A CA 1
ATOM 737 C C . PHE A 1 96 ? 4.167 -9.920 -1.955 1.00 93.88 96 PHE A C 1
ATOM 739 O O . PHE A 1 96 ? 4.265 -10.848 -2.753 1.00 93.88 96 PHE A O 1
ATOM 746 N N . ALA A 1 97 ? 3.920 -8.667 -2.350 1.00 92.06 97 ALA A N 1
ATOM 747 C CA . ALA A 1 97 ? 3.758 -8.261 -3.746 1.00 92.06 97 ALA A CA 1
ATOM 748 C C . ALA A 1 97 ? 4.978 -8.542 -4.646 1.00 92.06 97 ALA A C 1
ATOM 750 O O . ALA A 1 97 ? 4.810 -8.573 -5.856 1.00 92.06 97 ALA A O 1
ATOM 751 N N . ASN A 1 98 ? 6.175 -8.716 -4.070 1.00 88.94 98 ASN A N 1
ATOM 752 C CA . ASN A 1 98 ? 7.421 -9.266 -4.633 1.00 88.94 98 ASN A CA 1
ATOM 753 C C . ASN A 1 98 ? 7.997 -8.731 -5.975 1.00 88.94 98 ASN A C 1
ATOM 755 O O . ASN A 1 98 ? 9.163 -9.009 -6.247 1.00 88.94 98 ASN A O 1
ATOM 759 N N . TYR A 1 99 ? 7.302 -7.897 -6.759 1.00 90.38 99 TYR A N 1
ATOM 760 C CA . TYR A 1 99 ? 7.848 -7.173 -7.924 1.00 90.38 99 TYR A CA 1
ATOM 761 C C . TYR A 1 99 ? 7.212 -5.777 -8.110 1.00 90.38 99 TYR A C 1
ATOM 763 O O . TYR A 1 99 ? 6.091 -5.547 -7.650 1.00 90.38 99 TYR A O 1
ATOM 771 N N . PRO A 1 100 ? 7.885 -4.825 -8.798 1.00 91.06 100 PRO A N 1
ATOM 772 C CA . PRO A 1 100 ? 7.486 -3.411 -8.819 1.00 91.06 100 PRO A CA 1
ATOM 773 C C . PRO A 1 100 ? 6.035 -3.145 -9.232 1.00 91.06 100 PRO A C 1
ATOM 775 O O . PRO A 1 100 ? 5.314 -2.458 -8.516 1.00 91.06 100 PRO A O 1
ATOM 778 N N . LYS A 1 101 ? 5.567 -3.734 -10.340 1.00 94.56 101 LYS A N 1
ATOM 779 C CA . LYS A 1 101 ? 4.183 -3.543 -10.806 1.00 94.56 101 LYS A CA 1
ATOM 780 C C . LYS A 1 101 ? 3.156 -3.966 -9.748 1.00 94.56 101 LYS A C 1
ATOM 782 O O . LYS A 1 101 ? 2.217 -3.225 -9.489 1.00 94.56 101 LYS A O 1
ATOM 787 N N . ARG A 1 102 ? 3.347 -5.119 -9.104 1.00 95.12 102 ARG A N 1
ATOM 788 C CA . ARG A 1 102 ? 2.419 -5.595 -8.072 1.00 95.12 102 ARG A CA 1
ATOM 789 C C . ARG A 1 102 ? 2.489 -4.759 -6.800 1.00 95.12 102 ARG A C 1
ATOM 791 O O . ARG A 1 102 ? 1.460 -4.547 -6.174 1.00 95.12 102 ARG A O 1
ATOM 798 N N . LYS A 1 103 ? 3.668 -4.239 -6.438 1.00 95.88 103 LYS A N 1
ATOM 799 C CA . LYS A 1 103 ? 3.796 -3.278 -5.329 1.00 95.88 103 LYS A CA 1
ATOM 800 C C . LYS A 1 103 ? 2.959 -2.025 -5.592 1.00 95.88 103 LYS A C 1
ATOM 802 O O . LYS A 1 103 ? 2.263 -1.583 -4.691 1.00 95.88 103 LYS A O 1
ATOM 807 N N . ILE A 1 104 ? 2.971 -1.506 -6.822 1.00 96.31 104 ILE A N 1
ATOM 808 C CA . ILE A 1 104 ? 2.144 -0.354 -7.220 1.00 96.31 104 ILE A CA 1
ATOM 809 C C . ILE A 1 104 ? 0.649 -0.686 -7.132 1.00 96.31 104 ILE A C 1
ATOM 811 O O . ILE A 1 104 ? -0.115 0.122 -6.618 1.00 96.31 104 ILE A O 1
ATOM 815 N N . GLU A 1 105 ? 0.230 -1.871 -7.584 1.0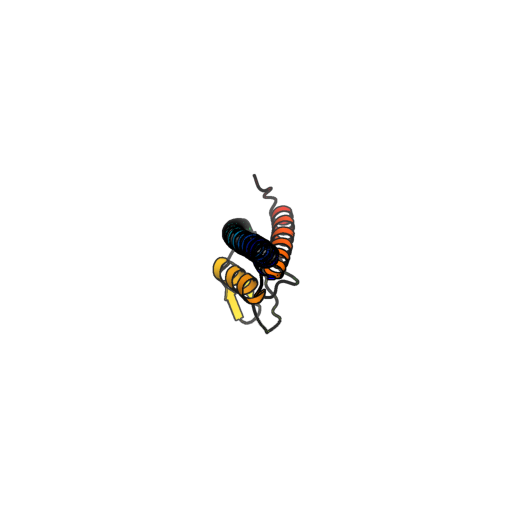0 95.75 105 GLU A N 1
ATOM 816 C CA . GLU A 1 105 ? -1.164 -2.324 -7.440 1.00 95.75 105 GLU A CA 1
ATOM 817 C C . GLU A 1 105 ? -1.593 -2.346 -5.962 1.00 95.75 105 GLU A C 1
ATOM 819 O O . GLU A 1 105 ? -2.624 -1.777 -5.619 1.00 95.75 105 GLU A O 1
ATOM 824 N N . VAL A 1 106 ? -0.760 -2.899 -5.072 1.00 96.12 106 VAL A N 1
ATOM 825 C CA . VAL A 1 106 ? -1.031 -2.912 -3.623 1.00 96.12 106 VAL A CA 1
ATOM 826 C C . VAL A 1 106 ? -1.056 -1.500 -3.031 1.00 96.12 106 VAL A C 1
ATOM 828 O O . VAL A 1 106 ? -1.931 -1.202 -2.224 1.00 96.12 106 VAL A O 1
ATOM 831 N N . LEU A 1 107 ? -0.138 -0.612 -3.427 1.00 96.94 107 LEU A N 1
ATOM 832 C CA . LEU A 1 107 ? -0.156 0.791 -2.993 1.00 96.94 107 LEU A CA 1
ATOM 833 C C . LEU A 1 107 ? -1.453 1.491 -3.416 1.00 96.94 107 LEU A C 1
ATOM 835 O O . LEU A 1 107 ? -2.028 2.239 -2.629 1.00 96.94 107 LEU A O 1
ATOM 839 N N . ASN A 1 108 ? -1.941 1.218 -4.626 1.00 96.44 108 ASN A N 1
ATOM 840 C CA . ASN A 1 108 ? -3.196 1.771 -5.119 1.00 96.44 108 ASN A CA 1
ATOM 841 C C . ASN A 1 108 ? -4.406 1.252 -4.322 1.00 96.44 108 ASN A C 1
ATOM 843 O O . ASN A 1 108 ? -5.256 2.045 -3.917 1.00 96.44 108 ASN A O 1
ATOM 847 N N . ASP A 1 109 ? -4.454 -0.049 -4.027 1.00 96.38 109 ASP A N 1
ATOM 848 C CA . ASP A 1 109 ? -5.502 -0.637 -3.181 1.00 96.38 109 ASP A CA 1
ATOM 849 C C . ASP A 1 109 ? -5.488 -0.011 -1.772 1.00 96.38 109 ASP A C 1
ATOM 851 O O . ASP A 1 109 ? -6.521 0.418 -1.246 1.00 96.38 109 ASP A O 1
ATOM 855 N N . LEU A 1 110 ? -4.298 0.131 -1.175 1.00 97.12 110 LEU A N 1
ATOM 856 C CA . LEU A 1 110 ? -4.110 0.775 0.127 1.00 97.12 110 LEU A CA 1
ATOM 857 C C . LEU A 1 110 ? -4.540 2.249 0.117 1.00 97.12 110 LEU A C 1
ATOM 859 O O . LEU A 1 110 ? -5.155 2.702 1.087 1.00 97.12 110 LEU A O 1
ATOM 863 N N . ALA A 1 111 ? -4.254 2.986 -0.957 1.00 97.19 111 ALA A N 1
ATOM 864 C CA . ALA A 1 111 ? -4.684 4.370 -1.128 1.00 97.19 111 ALA A CA 1
ATOM 865 C C . ALA A 1 111 ? -6.211 4.483 -1.259 1.00 97.19 111 ALA A C 1
ATOM 867 O O . ALA A 1 111 ? -6.823 5.366 -0.653 1.00 97.19 111 ALA A O 1
ATOM 868 N N . GLN A 1 112 ? -6.852 3.558 -1.979 1.00 96.62 112 GLN A N 1
ATOM 869 C CA . GLN A 1 112 ? -8.308 3.526 -2.099 1.00 96.62 112 GLN A CA 1
ATOM 870 C C . GLN A 1 112 ? -8.984 3.271 -0.746 1.00 96.62 112 GLN A C 1
ATOM 872 O O . GLN A 1 112 ? -9.991 3.906 -0.419 1.00 96.62 112 GLN A O 1
ATOM 877 N N . HIS A 1 113 ? -8.419 2.380 0.071 1.00 97.25 113 HIS A N 1
ATOM 878 C CA . HIS A 1 113 ? -8.872 2.180 1.444 1.00 97.25 113 HIS A CA 1
ATOM 879 C C . HIS A 1 113 ? -8.699 3.438 2.300 1.00 97.25 113 HIS A C 1
ATOM 881 O O . HIS A 1 113 ? -9.638 3.807 3.003 1.00 97.25 113 HIS A O 1
ATOM 887 N N . LEU A 1 114 ? -7.561 4.139 2.209 1.00 95.94 114 LEU A N 1
ATOM 888 C CA . LEU A 1 114 ? -7.338 5.393 2.943 1.00 95.94 114 LEU A CA 1
ATOM 889 C C . LEU A 1 114 ? -8.406 6.442 2.643 1.00 95.94 114 LEU A C 1
ATOM 891 O O . LEU A 1 114 ? -8.940 7.041 3.572 1.00 95.94 114 LEU A O 1
ATOM 895 N N . GLN A 1 115 ? -8.759 6.631 1.370 1.00 95.38 115 GLN A N 1
ATOM 896 C CA . GLN A 1 115 ? -9.829 7.557 0.985 1.00 95.38 115 GLN A CA 1
ATOM 897 C C . GLN A 1 115 ? -11.154 7.209 1.677 1.00 95.38 115 GLN A C 1
ATOM 899 O O . GLN A 1 115 ? -11.827 8.087 2.220 1.00 95.38 115 GLN A O 1
ATOM 904 N N . ASN A 1 116 ? -11.502 5.921 1.721 1.00 95.31 116 ASN A N 1
ATOM 905 C CA . ASN A 1 116 ? -12.718 5.451 2.381 1.00 95.31 116 ASN A CA 1
ATOM 906 C C . ASN A 1 116 ? -12.663 5.635 3.904 1.00 95.31 116 ASN A C 1
ATOM 908 O O . ASN A 1 116 ? -13.665 5.998 4.519 1.00 95.31 116 ASN A O 1
ATOM 912 N N . ILE A 1 117 ? -11.498 5.411 4.516 1.00 94.88 117 ILE A N 1
ATOM 913 C CA . ILE A 1 117 ? -11.298 5.618 5.953 1.00 94.88 117 ILE A CA 1
ATOM 914 C C . ILE A 1 117 ? -11.459 7.099 6.298 1.00 94.88 117 ILE A C 1
ATOM 916 O O . ILE A 1 117 ? -12.199 7.430 7.219 1.00 94.88 117 ILE A O 1
ATOM 920 N N . TYR A 1 118 ? -10.834 7.994 5.535 1.00 92.88 118 TYR A N 1
ATOM 921 C CA . TYR A 1 118 ? -10.954 9.435 5.747 1.00 92.88 118 TYR A CA 1
ATOM 922 C C . TYR A 1 118 ? -12.386 9.944 5.570 1.00 92.88 118 TYR A C 1
ATOM 924 O O . TYR A 1 118 ? -12.841 10.790 6.345 1.00 92.88 118 TYR A O 1
ATOM 932 N N . ALA A 1 119 ? -13.136 9.381 4.620 1.00 90.19 119 ALA A N 1
ATOM 933 C CA . ALA A 1 119 ? -14.565 9.650 4.492 1.00 90.19 119 ALA A CA 1
ATOM 934 C C . ALA A 1 119 ? -15.357 9.189 5.733 1.00 90.19 119 ALA A C 1
ATOM 936 O O . ALA A 1 119 ? -16.292 9.867 6.156 1.00 90.19 119 ALA A O 1
ATOM 937 N N . LEU A 1 120 ? -14.965 8.069 6.350 1.00 87.94 120 LEU A N 1
ATOM 938 C CA . LEU A 1 120 ? -15.602 7.517 7.549 1.00 87.94 120 LEU A CA 1
ATOM 939 C C . LEU A 1 120 ? -15.252 8.283 8.838 1.00 87.94 120 LEU A C 1
ATOM 941 O O . LEU A 1 120 ? -16.100 8.391 9.728 1.00 87.94 120 LEU A O 1
ATOM 945 N N . THR A 1 121 ? -14.032 8.815 8.951 1.00 85.56 121 THR A N 1
ATOM 946 C CA . THR A 1 121 ? -13.571 9.587 10.121 1.00 85.56 121 THR A CA 1
ATOM 947 C C . THR A 1 121 ? -13.836 11.090 10.001 1.00 85.56 121 THR A C 1
ATOM 949 O O . THR A 1 121 ? -13.604 11.828 10.956 1.00 85.56 121 THR A O 1
ATOM 952 N N . GLY A 1 122 ? -14.315 11.569 8.847 1.00 76.50 122 GLY A N 1
ATOM 953 C CA . GLY A 1 122 ? -14.548 12.995 8.591 1.00 76.50 122 GLY A CA 1
ATOM 954 C C . GLY A 1 122 ? -13.261 13.822 8.500 1.00 76.50 122 GLY A C 1
ATOM 955 O O . GLY A 1 122 ? -13.305 15.049 8.566 1.00 76.50 122 GLY A O 1
ATOM 956 N N . THR A 1 123 ? -12.108 13.166 8.364 1.00 64.12 123 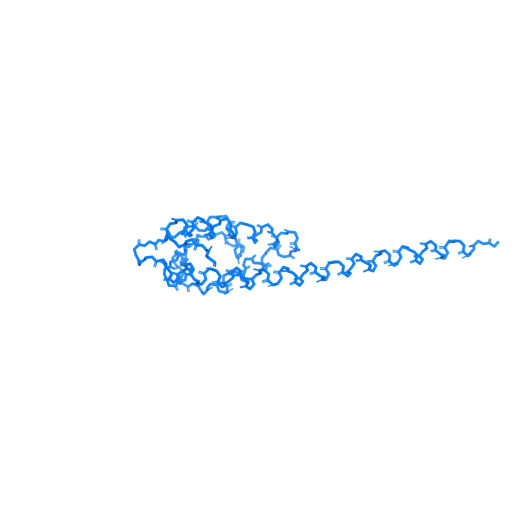THR A N 1
ATOM 957 C CA . THR A 1 123 ? -10.793 13.808 8.288 1.00 64.12 123 THR A CA 1
ATOM 958 C C . THR A 1 123 ? -10.409 13.918 6.817 1.00 64.12 123 THR A C 1
ATOM 960 O O . THR A 1 123 ? -9.799 13.010 6.270 1.00 64.12 123 THR A O 1
ATOM 963 N N . GLN A 1 124 ? -10.808 14.993 6.135 1.00 50.50 124 GLN A N 1
ATOM 964 C CA . GLN A 1 124 ? -10.302 15.258 4.783 1.00 50.50 124 GLN A CA 1
ATOM 965 C C . GLN A 1 124 ? -8.787 15.489 4.885 1.00 50.50 124 GLN A C 1
ATOM 967 O O . GLN A 1 124 ? -8.355 16.300 5.705 1.00 50.50 124 GLN A O 1
ATOM 972 N N . ALA A 1 125 ? -7.993 14.751 4.104 1.00 50.78 125 ALA A N 1
ATOM 973 C CA . ALA A 1 125 ? -6.552 14.960 4.019 1.00 50.78 125 ALA A CA 1
ATOM 974 C C . ALA A 1 125 ? -6.292 16.402 3.543 1.00 50.78 125 ALA A C 1
ATOM 976 O O . ALA A 1 125 ? -6.610 16.735 2.401 1.00 50.78 125 ALA A O 1
ATOM 977 N N . GLN A 1 126 ? -5.805 17.255 4.448 1.00 41.31 126 GLN A N 1
ATOM 978 C CA . GLN A 1 126 ? -5.214 18.554 4.119 1.00 41.31 126 GLN A CA 1
ATOM 979 C C . GLN A 1 126 ? -3.742 18.370 3.779 1.00 41.31 126 GLN A C 1
ATOM 981 O O . GLN A 1 126 ? -3.087 17.563 4.481 1.00 41.31 126 GLN A O 1
#

Secondary structure (DSSP, 8-state):
---HHHHHHHHHHHHHHHHHHHHHHHHHHHHHHHHHHHHHHHHHHHHHS-TT--EE-TT--SSSS----EEETTEEEETTTEEEPHHHHHHHHHHHT-SHHHHHHHHHHHHHHHHHHHHHHT----

=== Feature glossary ===
The record interleaves many kinds of information about one protein. Here is each kind framed as the question it answers.

Q: What does the local fold look like, residue by residue?
A: A 3Di character summarizes, for each residue, the relative orientation of the Cα frame of its nearest spatial neighbor. Because it encodes fold topology rather than chemistry, 3Di alignments detect remote structural similarity that sequence alignment misses.

Q: Which residues are in helices, strands, or loops?
A: Secondary structure is the local, repeating backbone conformation. DSSP classifies it into eight states by reading the hydrogen-bond network: three helix types (H, G, I), two β types (E, B), two non-regular types (T, S), and unstructured coil (-).

Q: How big and how compact is the whole molecule?
A: Three whole-structure scalars: the radius of gyration (RMS distance of Cα from centroid, in Å), the count of Cα–Cα contacts (pairs closer than 8 Å and separated by more than four residues in sequence — i.e. tertiary, not local, contacts), and the bounding-box dimensions. Together they distinguish compact globular folds from extended fibres or disordered chains.

Q: How confident is the AlphaFold model at each residue?
A: For AlphaFold models, the B-factor field carries pLDDT — the model's own estimate of local accuracy on a 0–100 scale. Regions with pLDDT<50 should be treated as essentially unmodeled; they often correspond to intrinsically disordered segments.

Q: What family and function is it annotated with?
A: Functional annotations link the protein to curated databases. InterPro entries identify conserved domains and families by matching the sequence against member-database signatures (Pfam, PROSITE, CDD, …). Gene Ontology (GO) terms describe molecular function, biological process, and cellular component in a controlled vocabulary. CATH places the structure in a hierarchical fold classification (Class/Architecture/Topology/Homologous-superfamily). The organism is the source species.

Q: What known structures does this most resemble?
A: Nearest PDB neighbors are the top structural matches found by Foldseek when searching this structure against the entire Protein Data Bank. Each hit reports a TM-score (0 to 1; >0.5 almost always implies the same fold) and an E-value. These are *structural* homologs — they may share no detectable sequence similarity.

Q: Which residues are buried vs exposed?
A: Solvent-accessible surface area (SASA) is the area in Å² traced out by the centre of a 1.4 Å probe sphere (a water molecule) rolled over the protein's van der Waals surface (Shrake–Rupley / Lee–Richards construction). Buried residues have near-zero SASA; fully exposed residues can exceed 200 Å². The total SASA scales roughly with the number of surface residues.

Q: What are the backbone torsion angles?
A: φ (phi) and ψ (psi) are the two rotatable backbone dihedrals per residue: φ is the C(i-1)–N–Cα–C torsion, ψ is the N–Cα–C–N(i+1) torsion, both in degrees on (−180°, 180°]. α-helical residues cluster near (−60°, −45°); β-strand residues near (−120°, +130°). A Ramachandran plot is simply a scatter of (φ, ψ) for every residue.

Q: Are the domains correctly placed relative to each other?
A: Predicted aligned error is AlphaFold's pairwise confidence. Unlike pLDDT (per-residue), PAE is per-residue-pair and captures whether two parts of the structure are correctly placed relative to each other. Units are ångströms of expected positional error.

Q: What if only a Cα trace is available?
A: P-SEA three-state annotation labels each residue as helix, strand, or coil based purely on the geometry of the Cα trace. It serves as a fallback when the full backbone (and thus DSSP) is unavailable.

Q: What is the amino-acid chain?
A: This is the polypeptide sequence — one letter per residue, N-terminus first. Length ranges from a few dozen residues for small domains to over a thousand for large multi-domain proteins.

Q: What do the rendered images show?
A: The six renders are orthographic views along the three Cartesian axes in both directions. Representation (cartoon, sticks, or surface) and color scheme (sequence-rainbow or by-chain) vary across proteins so the training set covers all the common visualization conventions.

Q: What do the diagnostic plots show?
A: Plot images: a contact map (which residues are close in 3D, as an N×N binary image), a Ramachandran scatter (backbone torsion angles, revealing secondary-structure composition at a glance), and — for AlphaFold structures — a PAE heatmap (pairwise prediction confidence).

Q: How mobile is each atom in the crystal?
A: B-factor (Debye–Waller factor) reflects atomic displacement in the crystal lattice. It is an experimental observable (units Å²), not a prediction; low values mean the atom is pinned down, high values mean it moves or is heterogeneous across the crystal.

Q: Where is each backbone atom in 3D?
A: The mmCIF table is the protein's shape written out atom by atom. For each backbone N, Cα, C, and carbonyl O, it records an (x, y, z) coordinate triple in Å plus the residue type, chain letter, and residue number.